Protein AF-A0A8J6NVJ7-F1 (afdb_monomer_lite)

Sequence (147 aa):
MSDTIVAFISGSIVAVLASFLAHVFSKSRNRLREFNQAAADFKSAFIPALRFLDYKYSPERPPEIGIHKTLSNAFDQHEIAVIKFRPYLNRQEFIGFDNAWDDYCGKKSGKPYFVEYAEPEGFTKKDHAQKIYLKKLNRLITFAEPK

Structure (mmCIF, N/CA/C/O backbone):
data_AF-A0A8J6NVJ7-F1
#
_entry.id   AF-A0A8J6NVJ7-F1
#
loop_
_atom_site.group_PDB
_atom_site.id
_atom_site.type_symbol
_atom_site.label_atom_id
_atom_site.label_alt_id
_atom_site.label_comp_id
_atom_site.label_asym_id
_atom_site.label_entity_id
_atom_site.label_seq_id
_atom_site.pdbx_PDB_ins_code
_atom_site.Cartn_x
_atom_site.Cartn_y
_atom_site.Cartn_z
_atom_site.occupancy
_atom_site.B_iso_or_equiv
_atom_site.auth_seq_id
_atom_site.aut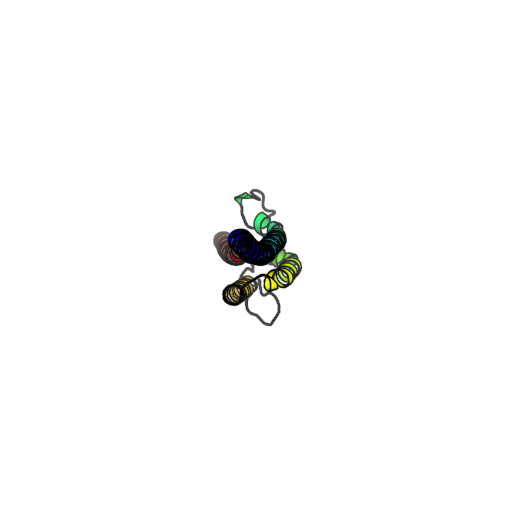h_comp_id
_atom_site.auth_asym_id
_atom_site.auth_atom_id
_atom_site.pdbx_PDB_model_num
ATOM 1 N N . MET A 1 1 ? 36.475 12.025 -52.547 1.00 61.50 1 MET A N 1
ATOM 2 C CA . MET A 1 1 ? 36.008 10.646 -52.255 1.00 61.50 1 MET A CA 1
ATOM 3 C C . MET A 1 1 ? 36.180 10.258 -50.781 1.00 61.50 1 MET A C 1
ATOM 5 O O . MET A 1 1 ? 35.452 9.385 -50.336 1.00 61.50 1 MET A O 1
ATOM 9 N N . SER A 1 2 ? 37.069 10.902 -50.011 1.00 63.06 2 SER A N 1
ATOM 10 C CA . SER A 1 2 ? 37.211 10.699 -48.556 1.00 63.06 2 SER A CA 1
ATOM 11 C C . SER A 1 2 ? 36.020 11.216 -47.738 1.00 63.06 2 SER A C 1
ATOM 13 O O . SER A 1 2 ? 35.585 10.556 -46.800 1.00 63.06 2 SER A O 1
ATOM 15 N N . ASP A 1 3 ? 35.461 12.369 -48.107 1.00 60.75 3 ASP A N 1
ATOM 16 C CA . ASP A 1 3 ? 34.549 13.115 -47.222 1.00 60.75 3 ASP A CA 1
ATOM 17 C C . ASP A 1 3 ? 33.154 12.483 -47.125 1.00 60.75 3 ASP A C 1
ATOM 19 O O . ASP A 1 3 ? 32.520 12.498 -46.071 1.00 60.75 3 ASP A O 1
ATOM 23 N N . THR A 1 4 ? 32.700 11.829 -48.196 1.00 66.50 4 THR A N 1
ATOM 24 C CA . THR A 1 4 ? 31.453 11.052 -48.214 1.00 66.50 4 THR A CA 1
ATOM 25 C C . THR A 1 4 ? 31.540 9.782 -47.368 1.00 66.50 4 THR A C 1
ATOM 27 O O . THR A 1 4 ? 30.548 9.401 -46.753 1.00 66.50 4 THR A O 1
ATOM 30 N N . ILE A 1 5 ? 32.715 9.150 -47.277 1.00 62.38 5 ILE A N 1
ATOM 31 C CA . ILE A 1 5 ? 32.928 7.953 -46.447 1.00 62.38 5 ILE A CA 1
ATOM 32 C C . ILE A 1 5 ? 32.940 8.336 -44.959 1.00 62.38 5 ILE A C 1
ATOM 34 O O . ILE A 1 5 ? 32.309 7.662 -44.146 1.00 62.38 5 ILE A O 1
ATOM 38 N N . VAL A 1 6 ? 33.573 9.460 -44.604 1.00 61.66 6 VAL A N 1
ATOM 39 C CA . VAL A 1 6 ? 33.582 9.981 -43.225 1.00 61.66 6 VAL A CA 1
ATOM 40 C C . VAL A 1 6 ? 32.175 10.393 -42.768 1.00 61.66 6 VAL A C 1
ATOM 42 O O . VAL A 1 6 ? 31.788 10.079 -41.643 1.00 61.66 6 VAL A O 1
ATOM 45 N N . ALA A 1 7 ? 31.380 11.029 -43.637 1.00 61.62 7 ALA A N 1
ATOM 46 C CA . ALA A 1 7 ? 29.990 11.395 -43.341 1.00 61.62 7 ALA A CA 1
ATOM 47 C C . ALA A 1 7 ? 29.063 10.174 -43.165 1.00 61.62 7 ALA A C 1
ATOM 49 O O . ALA A 1 7 ? 28.161 10.184 -42.327 1.00 61.62 7 ALA A O 1
ATOM 50 N N . PHE A 1 8 ? 29.293 9.096 -43.921 1.00 60.28 8 PHE A N 1
ATOM 51 C CA . PHE A 1 8 ? 28.494 7.873 -43.816 1.00 60.28 8 PHE A CA 1
ATOM 52 C C . PHE A 1 8 ? 28.804 7.091 -42.528 1.00 60.28 8 PHE A C 1
ATOM 54 O O . PHE A 1 8 ? 27.892 6.610 -41.850 1.00 60.28 8 PHE A O 1
ATOM 61 N N . ILE A 1 9 ? 30.083 7.012 -42.142 1.00 62.34 9 ILE A N 1
ATOM 62 C CA . ILE A 1 9 ? 30.519 6.362 -40.895 1.00 62.34 9 ILE A CA 1
ATOM 63 C C . ILE A 1 9 ? 30.031 7.156 -39.674 1.00 62.34 9 ILE A C 1
ATOM 65 O O . ILE A 1 9 ? 29.515 6.561 -38.725 1.00 62.34 9 ILE A O 1
ATOM 69 N N . SER A 1 10 ? 30.112 8.491 -39.705 1.00 62.94 10 SER A N 1
ATOM 70 C CA . SER A 1 10 ? 29.627 9.333 -38.604 1.00 62.94 10 SER A CA 1
ATOM 71 C C . SER A 1 10 ? 28.102 9.279 -38.450 1.00 62.94 10 SER A C 1
ATOM 73 O O . SER A 1 10 ? 27.612 9.130 -37.330 1.00 62.94 10 SER A O 1
ATOM 75 N N . GLY A 1 11 ? 27.342 9.282 -39.551 1.00 62.88 11 GLY A N 1
ATOM 76 C CA . GLY A 1 11 ? 25.882 9.131 -39.520 1.00 62.88 11 GLY A CA 1
ATOM 77 C C . GLY A 1 11 ? 25.417 7.776 -38.973 1.00 62.88 11 GLY A C 1
ATOM 78 O O . GLY A 1 11 ? 24.469 7.711 -38.188 1.00 62.88 11 GLY A O 1
ATOM 79 N N . SER A 1 12 ? 26.124 6.697 -39.320 1.00 69.62 12 SER A N 1
ATOM 80 C CA . SER A 1 12 ? 25.800 5.335 -38.872 1.00 69.62 12 SER A CA 1
ATOM 81 C C . SER A 1 12 ? 25.977 5.164 -37.359 1.00 69.62 12 SER A C 1
ATOM 83 O O . SER A 1 12 ? 25.124 4.579 -36.691 1.00 69.62 12 SER A O 1
ATOM 85 N N . ILE A 1 13 ? 27.053 5.721 -36.794 1.00 70.38 13 ILE A N 1
ATOM 86 C CA . ILE A 1 13 ? 27.335 5.653 -35.352 1.00 70.38 13 ILE A CA 1
ATOM 87 C C . ILE A 1 13 ? 26.292 6.449 -34.555 1.00 70.38 13 ILE A C 1
ATOM 89 O O . ILE A 1 13 ? 25.785 5.964 -33.541 1.00 70.38 13 ILE A O 1
ATOM 93 N N . VAL A 1 14 ? 25.915 7.641 -35.031 1.00 74.94 14 VAL A N 1
ATOM 94 C CA . VAL A 1 14 ? 24.893 8.476 -34.379 1.00 74.94 14 VAL A CA 1
ATOM 95 C C . VAL A 1 14 ? 23.525 7.788 -34.381 1.00 74.94 14 VAL A C 1
ATOM 97 O O . VAL A 1 14 ? 22.848 7.785 -33.353 1.00 74.94 14 VAL A O 1
ATOM 100 N N . ALA A 1 15 ? 23.132 7.150 -35.487 1.00 72.62 15 ALA A N 1
ATOM 101 C CA . ALA A 1 15 ? 21.859 6.434 -35.577 1.00 72.62 15 ALA A CA 1
ATOM 102 C C . ALA A 1 15 ? 21.784 5.237 -34.610 1.00 72.62 15 ALA A C 1
ATOM 104 O O . ALA A 1 15 ? 20.768 5.046 -33.939 1.00 72.62 15 ALA A O 1
ATOM 105 N N . VAL A 1 16 ? 22.869 4.462 -34.480 1.00 75.38 16 VAL A N 1
ATOM 106 C CA . VAL A 1 16 ? 22.938 3.326 -33.544 1.00 75.38 16 VAL A CA 1
ATOM 107 C C . VAL A 1 16 ? 22.856 3.802 -32.092 1.00 75.38 16 VAL A C 1
ATOM 109 O O . VAL A 1 16 ? 22.086 3.243 -31.308 1.00 75.38 16 VAL A O 1
ATOM 112 N N . LEU A 1 17 ? 23.583 4.866 -31.736 1.00 74.25 17 LEU A N 1
ATOM 113 C CA . LEU A 1 17 ? 23.529 5.451 -30.393 1.00 74.25 17 LEU A CA 1
ATOM 114 C C . LEU A 1 17 ? 22.139 6.009 -30.068 1.00 74.25 17 LEU A C 1
ATOM 116 O O . LEU A 1 17 ? 21.607 5.740 -28.991 1.00 74.25 17 LEU A O 1
ATOM 120 N N . ALA A 1 18 ? 21.517 6.729 -31.004 1.00 74.44 18 ALA A N 1
ATOM 121 C CA . ALA A 1 18 ? 20.165 7.252 -30.836 1.00 74.44 18 ALA A CA 1
ATOM 122 C C . ALA A 1 18 ? 19.133 6.125 -30.664 1.00 74.44 18 ALA A C 1
ATOM 124 O O . ALA A 1 18 ? 18.284 6.204 -29.778 1.00 74.44 18 ALA A O 1
ATOM 125 N N . SER A 1 19 ? 19.236 5.048 -31.451 1.00 77.12 19 SER A N 1
ATOM 126 C CA . SER A 1 19 ? 18.354 3.880 -31.339 1.00 77.12 19 SER A CA 1
ATOM 127 C C . SER A 1 19 ? 18.536 3.143 -30.010 1.00 77.12 19 SER A C 1
ATOM 129 O O . SER A 1 19 ? 17.554 2.735 -29.387 1.00 77.12 19 SER A O 1
ATOM 131 N N . PHE A 1 20 ? 19.779 2.989 -29.543 1.00 77.75 20 PHE A N 1
ATOM 132 C CA . PHE A 1 20 ? 20.070 2.376 -28.248 1.00 77.75 20 PHE A CA 1
ATOM 133 C C . PHE A 1 20 ? 19.499 3.208 -27.094 1.00 77.75 20 PHE A C 1
ATOM 135 O O . PHE A 1 20 ? 18.792 2.677 -26.237 1.00 77.75 20 PHE A O 1
ATOM 142 N N . LEU A 1 21 ? 19.729 4.525 -27.107 1.00 76.50 21 LEU A N 1
ATOM 143 C CA . LEU A 1 21 ? 19.160 5.443 -26.122 1.00 76.50 21 LEU A CA 1
ATOM 144 C C . LEU A 1 21 ? 17.630 5.402 -26.151 1.00 76.50 21 LEU A C 1
ATOM 146 O O . LEU A 1 21 ? 17.011 5.238 -25.103 1.00 76.50 21 LEU A O 1
ATOM 150 N N . ALA A 1 22 ? 17.009 5.473 -27.331 1.00 72.50 22 ALA A N 1
ATOM 151 C CA . ALA A 1 22 ? 15.558 5.382 -27.478 1.00 72.50 22 ALA A CA 1
ATOM 152 C C . ALA A 1 22 ? 15.000 4.070 -26.903 1.00 72.50 22 ALA A C 1
ATOM 154 O O . ALA A 1 22 ? 13.967 4.083 -26.233 1.00 72.50 22 ALA A O 1
ATOM 155 N N . HIS A 1 23 ? 15.700 2.950 -27.096 1.00 74.44 23 HIS A N 1
ATOM 156 C CA . HIS A 1 23 ? 15.317 1.662 -26.523 1.00 74.44 23 HIS A CA 1
ATOM 157 C C . HIS A 1 23 ? 15.396 1.662 -24.986 1.00 74.44 23 HIS A C 1
ATOM 159 O O . HIS A 1 23 ? 14.441 1.260 -24.315 1.00 74.44 23 HIS A O 1
ATOM 165 N N . VAL A 1 24 ? 16.492 2.176 -24.417 1.00 76.38 24 VAL A N 1
ATOM 166 C CA . VAL A 1 24 ? 16.669 2.305 -22.959 1.00 76.38 24 VAL A CA 1
ATOM 167 C C . VAL A 1 24 ? 15.607 3.229 -22.355 1.00 76.38 24 VAL A C 1
ATOM 169 O O . VAL A 1 24 ? 14.961 2.871 -21.365 1.00 76.38 24 VAL A O 1
ATOM 172 N N . PHE A 1 25 ? 15.362 4.387 -22.973 1.00 74.38 25 PHE A N 1
ATOM 173 C CA . PHE A 1 25 ? 14.334 5.329 -22.537 1.00 74.38 25 PHE A CA 1
ATOM 174 C C . PHE A 1 25 ? 12.925 4.742 -22.660 1.00 74.38 25 PHE A C 1
ATOM 176 O O . PHE A 1 25 ? 12.120 4.920 -21.749 1.00 74.38 25 PHE A O 1
ATOM 183 N N . SER A 1 26 ? 12.623 3.998 -23.727 1.00 73.44 26 SER A N 1
ATOM 184 C CA . SER A 1 26 ? 11.325 3.333 -23.908 1.00 73.44 26 SER A CA 1
ATOM 185 C C . SER A 1 26 ? 11.051 2.316 -22.796 1.00 73.44 26 SER A C 1
ATOM 187 O O . SER A 1 26 ? 10.005 2.369 -22.144 1.00 73.44 26 SER A O 1
ATOM 189 N N . LYS 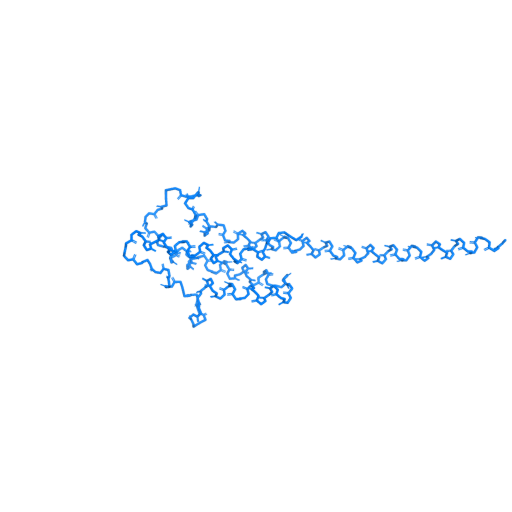A 1 27 ? 12.032 1.458 -22.480 1.00 78.81 27 LYS A N 1
ATOM 190 C CA . LYS A 1 27 ? 11.924 0.490 -21.377 1.00 78.81 27 LYS A CA 1
ATOM 191 C C . LYS A 1 27 ? 11.727 1.181 -20.023 1.00 78.81 27 LYS A C 1
ATOM 193 O O . LYS A 1 27 ? 10.917 0.730 -19.216 1.00 78.81 27 LYS A O 1
ATOM 198 N N . SER A 1 28 ? 12.433 2.289 -19.791 1.00 81.00 28 SER A N 1
ATOM 199 C CA . SER A 1 28 ? 12.294 3.090 -18.569 1.00 81.00 28 SER A CA 1
ATOM 200 C C . SER A 1 28 ? 10.897 3.711 -18.439 1.00 81.00 28 SER A C 1
ATOM 202 O O . SER A 1 28 ? 10.255 3.579 -17.397 1.00 81.00 28 SER A O 1
ATOM 204 N N . ARG A 1 29 ? 10.372 4.312 -19.517 1.00 84.38 29 ARG A N 1
ATOM 205 C CA . ARG A 1 29 ? 9.026 4.912 -19.537 1.00 84.38 29 ARG A CA 1
ATOM 206 C C . ARG A 1 29 ? 7.928 3.875 -19.313 1.00 84.38 29 ARG A C 1
ATOM 208 O O . ARG A 1 29 ? 6.999 4.147 -18.557 1.00 84.38 29 ARG A O 1
ATOM 215 N N . ASN A 1 30 ? 8.049 2.693 -19.919 1.00 89.94 30 ASN A N 1
ATOM 216 C CA . ASN A 1 30 ? 7.095 1.603 -19.704 1.00 89.94 30 ASN A CA 1
ATOM 217 C C . ASN A 1 30 ? 7.094 1.152 -18.243 1.00 89.94 30 ASN A C 1
ATOM 219 O O . ASN A 1 30 ? 6.032 1.092 -17.633 1.00 89.94 30 ASN A O 1
ATOM 223 N N . ARG A 1 31 ? 8.275 0.962 -17.644 1.00 89.94 31 ARG A N 1
ATOM 224 C CA . ARG A 1 31 ? 8.390 0.598 -16.228 1.00 89.94 31 ARG A CA 1
ATOM 225 C C . ARG A 1 31 ? 7.795 1.660 -15.300 1.00 89.94 31 ARG A C 1
ATOM 227 O O . ARG A 1 31 ? 7.126 1.311 -14.334 1.00 89.94 31 ARG A O 1
ATOM 234 N N . LEU A 1 32 ? 8.015 2.946 -15.588 1.00 92.06 32 LEU A N 1
ATOM 235 C CA . LEU A 1 32 ? 7.423 4.041 -14.814 1.00 92.06 32 LEU A CA 1
ATOM 236 C C . LEU A 1 32 ? 5.893 4.047 -14.925 1.00 92.06 32 LEU A C 1
ATOM 238 O O . LEU A 1 32 ? 5.198 4.218 -13.927 1.00 92.06 32 LEU A O 1
ATOM 242 N N . ARG A 1 33 ? 5.358 3.826 -16.130 1.00 93.56 33 ARG A N 1
ATOM 243 C CA . ARG A 1 33 ? 3.912 3.726 -16.355 1.00 93.56 33 ARG A CA 1
ATOM 244 C C 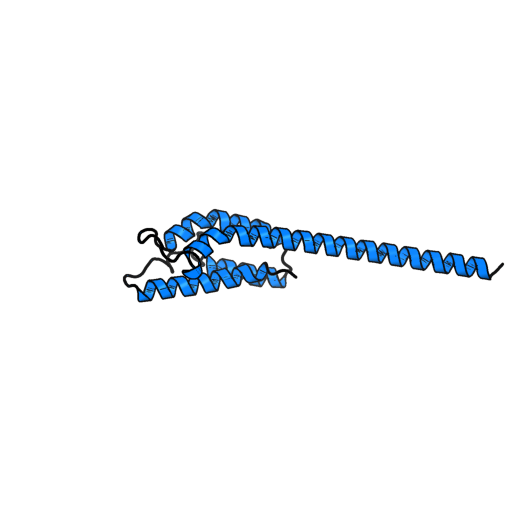. ARG A 1 33 ? 3.307 2.538 -15.608 1.00 93.56 33 ARG A C 1
ATOM 246 O O . ARG A 1 33 ? 2.276 2.704 -14.966 1.00 93.56 33 ARG A O 1
ATOM 253 N N . GLU A 1 34 ? 3.943 1.373 -15.676 1.00 94.19 34 GLU A N 1
ATOM 254 C CA . GLU A 1 34 ? 3.516 0.170 -14.955 1.00 94.19 34 GLU A CA 1
ATOM 255 C C . GLU A 1 34 ? 3.548 0.380 -13.437 1.00 94.19 34 GLU A C 1
ATOM 257 O O . GLU A 1 34 ? 2.578 0.054 -12.760 1.00 94.19 34 GLU A O 1
ATOM 262 N N . PHE A 1 35 ? 4.612 1.002 -12.913 1.00 95.75 35 PHE A N 1
ATOM 263 C CA . PHE A 1 35 ? 4.696 1.377 -11.502 1.00 95.75 35 PHE A CA 1
ATOM 264 C C . PHE A 1 35 ? 3.556 2.322 -11.107 1.00 95.75 35 PHE A C 1
ATOM 266 O O . PHE A 1 35 ? 2.860 2.057 -10.134 1.00 95.75 35 PHE A O 1
ATOM 273 N N . ASN A 1 36 ? 3.329 3.398 -11.867 1.00 96.25 36 ASN A N 1
ATOM 274 C CA . ASN A 1 36 ? 2.286 4.380 -11.562 1.00 96.25 36 ASN A CA 1
ATOM 275 C C . ASN A 1 36 ? 0.879 3.768 -11.619 1.00 96.25 36 ASN A C 1
ATOM 277 O O . ASN A 1 36 ? 0.033 4.112 -10.794 1.00 96.25 36 ASN A O 1
ATOM 281 N N . GLN A 1 37 ? 0.637 2.844 -12.554 1.00 96.25 37 GLN A N 1
ATOM 282 C CA . GLN A 1 37 ? -0.615 2.092 -12.623 1.00 96.25 37 GLN A CA 1
ATOM 283 C C . GLN A 1 37 ? -0.786 1.203 -11.387 1.00 96.25 37 GLN A C 1
ATOM 285 O O . GLN A 1 37 ? -1.790 1.317 -10.687 1.00 96.25 37 GLN A O 1
ATOM 290 N N . ALA A 1 38 ? 0.220 0.386 -11.063 1.00 96.00 38 ALA A N 1
ATOM 291 C CA . ALA A 1 38 ? 0.188 -0.476 -9.887 1.00 96.00 38 ALA A CA 1
ATOM 292 C C . ALA A 1 38 ? 0.049 0.331 -8.584 1.00 96.00 38 ALA A C 1
ATOM 294 O O . ALA A 1 38 ? -0.660 -0.083 -7.674 1.00 96.00 38 ALA A O 1
ATOM 295 N N . ALA A 1 39 ? 0.672 1.509 -8.509 1.00 97.25 39 ALA A N 1
ATOM 296 C CA . ALA A 1 39 ? 0.557 2.443 -7.396 1.00 97.25 39 ALA A CA 1
ATOM 297 C C . ALA A 1 39 ? -0.861 3.026 -7.269 1.00 97.25 39 ALA A C 1
ATOM 299 O O . ALA A 1 39 ? -1.371 3.176 -6.158 1.00 97.25 39 ALA A O 1
ATOM 300 N N . ALA A 1 40 ? -1.514 3.364 -8.383 1.00 96.94 40 ALA A N 1
ATOM 301 C CA . ALA A 1 40 ? -2.901 3.822 -8.383 1.00 96.94 40 ALA A CA 1
ATOM 302 C C . ALA A 1 40 ? -3.853 2.712 -7.915 1.00 96.94 40 ALA A C 1
ATOM 304 O O . ALA A 1 40 ? -4.657 2.945 -7.010 1.00 96.94 40 ALA A O 1
ATOM 305 N N . ASP A 1 41 ? -3.698 1.503 -8.459 1.00 96.81 41 ASP A N 1
ATOM 306 C CA . ASP A 1 41 ? -4.495 0.333 -8.086 1.00 96.81 41 ASP A CA 1
ATOM 307 C C . ASP A 1 41 ? -4.291 -0.015 -6.606 1.00 96.81 41 ASP A C 1
ATOM 309 O O . ASP A 1 41 ? -5.262 -0.209 -5.871 1.00 96.81 41 ASP A O 1
ATOM 313 N N . PHE A 1 42 ? -3.040 0.017 -6.138 1.00 97.50 42 PHE A N 1
ATOM 314 C CA . PHE A 1 42 ? -2.686 -0.161 -4.735 1.00 97.50 42 PHE A CA 1
ATOM 315 C C . PHE A 1 42 ? -3.410 0.841 -3.835 1.00 97.50 42 PHE A C 1
ATOM 317 O O . PHE A 1 42 ? -4.136 0.438 -2.932 1.00 97.50 42 PHE A O 1
ATOM 324 N N . LYS A 1 43 ? -3.284 2.145 -4.108 1.00 96.62 43 LYS A N 1
ATOM 325 C CA . LYS A 1 43 ? -3.946 3.198 -3.319 1.00 96.62 43 LYS A CA 1
ATOM 326 C C . LYS A 1 43 ? -5.463 3.055 -3.325 1.00 96.62 43 LYS A C 1
ATOM 328 O O . LYS A 1 43 ? -6.094 3.271 -2.291 1.00 96.62 43 LYS A O 1
ATOM 333 N N . SER A 1 44 ? -6.042 2.668 -4.462 1.00 96.06 44 SER A N 1
ATOM 334 C CA . SER A 1 44 ? -7.490 2.508 -4.603 1.00 96.06 44 SER A CA 1
ATOM 335 C C . SER A 1 44 ? -8.069 1.468 -3.640 1.00 96.06 44 SER A C 1
ATOM 337 O O . SER A 1 44 ? -9.159 1.673 -3.105 1.00 96.06 44 SER A O 1
ATOM 339 N N . ALA A 1 45 ? -7.306 0.411 -3.336 1.00 96.38 45 ALA A N 1
ATOM 340 C CA . ALA A 1 45 ? -7.712 -0.638 -2.408 1.00 96.38 45 ALA A CA 1
ATOM 341 C C . ALA A 1 45 ? -7.924 -0.125 -0.975 1.00 96.38 45 ALA A C 1
ATOM 343 O O . ALA A 1 45 ? -8.758 -0.667 -0.257 1.00 96.38 45 ALA A O 1
ATOM 344 N N . PHE A 1 46 ? -7.228 0.945 -0.577 1.00 94.06 46 PHE A N 1
ATOM 345 C CA . PHE A 1 46 ? -7.313 1.525 0.767 1.00 94.06 46 PHE A CA 1
ATOM 346 C C . PHE A 1 46 ? -8.292 2.701 0.873 1.00 94.06 46 PHE A C 1
ATOM 348 O O . PHE A 1 46 ? -8.543 3.183 1.980 1.00 94.06 46 PHE A O 1
ATOM 355 N N . ILE A 1 47 ? -8.878 3.171 -0.237 1.00 92.69 47 ILE A N 1
ATOM 356 C CA . ILE A 1 47 ? -9.836 4.291 -0.231 1.00 92.69 47 ILE A CA 1
ATOM 357 C C . ILE A 1 47 ? -11.026 4.035 0.708 1.00 92.69 47 ILE A C 1
ATOM 359 O O . ILE A 1 47 ? -11.360 4.947 1.467 1.00 92.69 47 ILE A O 1
ATOM 363 N N . PRO A 1 48 ? -11.664 2.845 0.730 1.00 90.12 48 PRO A N 1
ATOM 364 C CA . PRO A 1 48 ? -12.772 2.590 1.650 1.00 90.12 48 PRO A CA 1
ATOM 365 C C . PRO A 1 48 ? -12.359 2.733 3.118 1.00 90.12 48 PRO A C 1
ATOM 367 O O . PRO A 1 48 ? -13.060 3.381 3.896 1.00 90.12 48 PRO A O 1
ATOM 370 N N . ALA A 1 49 ? -11.189 2.198 3.482 1.00 89.06 49 ALA A N 1
ATOM 371 C CA . ALA A 1 49 ? -10.649 2.315 4.831 1.00 89.06 49 ALA A CA 1
ATOM 372 C C . ALA A 1 49 ? -10.313 3.775 5.173 1.00 89.06 49 ALA A C 1
ATOM 374 O O . ALA A 1 49 ? -10.711 4.254 6.230 1.00 89.06 49 ALA A O 1
ATOM 375 N N . LEU A 1 50 ? -9.656 4.517 4.273 1.00 89.75 50 LEU A N 1
ATOM 376 C CA . LEU A 1 50 ? -9.364 5.945 4.458 1.00 89.75 50 LEU A CA 1
ATOM 377 C C . LEU A 1 50 ? -10.630 6.778 4.632 1.00 89.75 50 LEU A C 1
ATOM 379 O O . LEU A 1 50 ? -10.706 7.588 5.549 1.00 89.75 50 LEU A O 1
ATOM 383 N N . ARG A 1 51 ? -11.636 6.565 3.779 1.00 87.62 51 ARG A N 1
ATOM 384 C CA . ARG A 1 51 ? -12.919 7.267 3.864 1.00 87.62 51 ARG A CA 1
ATOM 385 C C . ARG A 1 51 ? -13.616 6.976 5.185 1.00 87.62 51 ARG A C 1
ATOM 387 O O . ARG A 1 51 ? -14.183 7.884 5.784 1.00 87.62 51 ARG A O 1
ATOM 394 N N . PHE A 1 52 ? -13.562 5.725 5.637 1.00 85.06 52 PHE A N 1
ATOM 395 C CA . PHE A 1 52 ? -14.084 5.363 6.942 1.00 85.06 52 PHE A CA 1
ATOM 396 C C . PHE A 1 52 ? -13.302 6.069 8.050 1.00 85.06 52 PHE A C 1
ATOM 398 O O . PHE A 1 52 ? -13.916 6.591 8.968 1.00 85.06 52 PHE A O 1
ATOM 405 N N . LEU A 1 53 ? -11.972 6.135 7.965 1.00 81.69 53 LEU A N 1
ATOM 406 C CA . LEU A 1 53 ? -11.088 6.550 9.056 1.00 81.69 53 LEU A CA 1
ATOM 407 C C . LEU A 1 53 ? -10.746 8.026 9.130 1.00 81.69 53 LEU A C 1
ATOM 409 O O . LEU A 1 53 ? -10.315 8.464 10.187 1.00 81.69 53 LEU A O 1
ATOM 413 N N . ASP A 1 54 ? -10.923 8.806 8.083 1.00 81.44 54 ASP A N 1
ATOM 414 C CA . ASP A 1 54 ? -10.670 10.239 8.123 1.00 81.44 54 ASP A CA 1
ATOM 415 C C . ASP A 1 54 ? -12.006 10.985 8.220 1.00 81.44 54 ASP A C 1
ATOM 417 O O . ASP A 1 54 ? -12.847 10.927 7.321 1.00 81.44 54 ASP A O 1
ATOM 421 N N . TYR A 1 55 ? -12.201 11.684 9.343 1.00 72.12 55 TYR A N 1
ATOM 422 C CA . TYR A 1 55 ? -13.409 12.469 9.618 1.00 72.12 55 TYR A CA 1
ATOM 423 C C . TYR A 1 55 ? -13.679 13.519 8.538 1.00 72.12 55 TYR A C 1
ATOM 425 O O . TYR A 1 55 ? -14.832 13.885 8.327 1.00 72.12 55 TYR A O 1
ATOM 433 N N . LYS A 1 56 ? -12.644 13.953 7.806 1.00 76.62 56 LYS A N 1
ATOM 434 C CA . LYS A 1 56 ? -12.794 14.856 6.664 1.00 76.62 56 LYS A CA 1
ATOM 435 C C . LYS A 1 56 ? -13.715 14.288 5.580 1.00 76.62 56 LYS A C 1
ATOM 437 O O . LYS A 1 56 ? -14.406 15.056 4.919 1.00 76.62 56 LYS A O 1
ATOM 442 N N . TYR A 1 57 ? -13.726 12.968 5.387 1.00 74.69 57 TYR A N 1
ATOM 443 C CA . TYR A 1 57 ? -14.502 12.310 4.329 1.00 74.69 57 TYR A CA 1
ATOM 444 C C . TYR A 1 57 ? -15.791 11.644 4.828 1.00 74.69 57 TYR A C 1
ATOM 446 O O . TYR A 1 57 ? -16.591 11.186 4.010 1.00 74.69 57 TYR A O 1
ATOM 454 N N . SER A 1 58 ? -15.998 11.570 6.146 1.00 69.06 58 SER A N 1
ATOM 455 C CA . SER A 1 58 ? -17.186 10.960 6.749 1.00 69.06 58 SER A CA 1
ATOM 456 C C . SER A 1 58 ? -17.535 11.631 8.087 1.00 69.06 58 SER A C 1
ATOM 458 O O . SER A 1 58 ? -17.262 11.055 9.144 1.00 69.06 58 SER A O 1
ATOM 460 N N . PRO A 1 59 ? -18.143 12.832 8.065 1.00 68.06 59 PRO A N 1
ATOM 461 C CA . PRO A 1 59 ? -18.542 13.545 9.282 1.00 68.06 59 PRO A CA 1
ATOM 462 C C . PRO A 1 59 ? -19.630 12.804 10.081 1.00 68.06 59 PRO A C 1
ATOM 464 O O . PRO A 1 59 ? -19.665 12.900 11.302 1.00 68.06 59 PRO A O 1
ATOM 467 N N . GLU A 1 60 ? -20.464 12.002 9.413 1.00 66.25 60 GLU A N 1
ATOM 468 C CA . GLU A 1 60 ? -21.560 11.223 10.010 1.00 66.25 60 GLU A CA 1
ATOM 469 C C . GLU A 1 60 ? -21.188 9.739 10.120 1.00 66.25 60 GLU A C 1
ATOM 471 O O . GLU A 1 60 ? -21.843 8.859 9.561 1.00 66.25 60 GLU A O 1
ATOM 476 N N . ARG A 1 61 ? -20.058 9.437 10.769 1.00 63.94 61 ARG A N 1
ATOM 477 C CA . ARG A 1 61 ? -19.591 8.050 10.878 1.00 63.94 61 ARG A CA 1
ATOM 478 C C . ARG A 1 61 ? -20.647 7.208 11.627 1.00 63.94 61 ARG A C 1
ATOM 480 O O . ARG A 1 61 ? -21.005 7.578 12.748 1.00 63.94 61 ARG A O 1
ATOM 487 N N . PRO A 1 62 ? -21.134 6.087 11.055 1.00 61.38 62 PRO A N 1
ATOM 488 C CA . PRO A 1 62 ? -22.117 5.258 11.732 1.00 61.38 62 PRO A CA 1
ATOM 489 C C . PRO A 1 62 ? -21.543 4.771 13.071 1.00 61.38 62 PRO A C 1
ATOM 491 O O . PRO A 1 62 ? -20.424 4.249 13.089 1.00 61.38 62 PRO A O 1
ATOM 494 N N . PRO A 1 63 ? -22.278 4.926 14.183 1.00 58.41 63 PRO A N 1
ATOM 495 C CA . PRO A 1 63 ? -21.757 4.682 15.527 1.00 58.41 63 PRO A CA 1
ATOM 496 C C . PRO A 1 63 ? -21.450 3.205 15.834 1.00 58.41 63 PRO A C 1
ATOM 498 O O . PRO A 1 63 ? -20.826 2.921 16.853 1.00 58.41 63 PRO A O 1
ATOM 501 N N . GLU A 1 64 ? -21.860 2.263 14.977 1.00 60.78 64 GLU A N 1
ATOM 502 C CA . GLU A 1 64 ? -21.920 0.838 15.336 1.00 60.78 64 GLU A CA 1
ATOM 503 C C . GLU A 1 64 ? -20.802 -0.049 14.773 1.00 60.78 64 GLU A C 1
ATOM 505 O O . GLU A 1 64 ? -20.547 -1.125 15.317 1.00 60.78 64 GLU A O 1
ATOM 510 N N . ILE A 1 65 ? -20.110 0.349 13.701 1.00 69.56 65 ILE A N 1
ATOM 511 C CA . ILE A 1 65 ? -19.046 -0.491 13.127 1.00 69.56 65 ILE A CA 1
ATOM 512 C C . ILE A 1 65 ? -17.708 -0.022 13.684 1.00 69.56 65 ILE A C 1
ATOM 514 O O . ILE A 1 65 ? -17.166 0.983 13.241 1.00 69.56 65 ILE A O 1
ATOM 518 N N . GLY A 1 66 ? -17.165 -0.748 14.662 1.00 77.50 66 GLY A N 1
ATOM 519 C CA . GLY A 1 66 ? -15.864 -0.407 15.235 1.00 77.50 66 GLY A CA 1
ATOM 520 C C . GLY A 1 66 ? -14.721 -0.506 14.220 1.00 77.50 66 GLY A C 1
ATOM 521 O O . GLY A 1 66 ? -14.758 -1.345 13.313 1.00 77.50 66 GLY A O 1
ATOM 522 N N . ILE A 1 67 ? -13.677 0.315 14.400 1.00 79.62 67 ILE A N 1
ATOM 523 C CA . ILE A 1 67 ? -12.510 0.403 13.495 1.00 79.62 67 ILE A CA 1
ATOM 524 C C . ILE A 1 67 ? -11.959 -0.985 13.153 1.00 79.62 67 ILE A C 1
ATOM 526 O O . ILE A 1 67 ? -11.855 -1.335 11.982 1.00 79.62 67 ILE A O 1
ATOM 530 N N . HIS A 1 68 ? -11.706 -1.815 14.166 1.00 81.25 68 HIS A N 1
ATOM 531 C CA . HIS A 1 68 ? -11.244 -3.195 14.005 1.00 81.25 68 HIS A CA 1
ATOM 532 C C . HIS A 1 68 ? -12.058 -4.007 12.976 1.00 81.25 68 HIS A C 1
ATOM 534 O O . HIS A 1 68 ? -11.478 -4.734 12.166 1.00 81.25 68 HIS A O 1
ATOM 540 N N . LYS A 1 69 ? -13.394 -3.893 12.986 1.00 82.31 69 LYS A N 1
ATOM 541 C CA . LYS A 1 69 ? -14.272 -4.675 12.104 1.00 82.31 69 LYS A CA 1
ATOM 542 C C . LYS A 1 69 ? -14.165 -4.190 10.662 1.00 82.31 69 LYS A C 1
ATOM 544 O O . LYS A 1 69 ? -14.044 -5.011 9.759 1.00 82.31 69 LYS A O 1
ATOM 549 N N . THR A 1 70 ? -14.140 -2.874 10.453 1.00 83.94 70 THR A N 1
ATOM 550 C CA . THR A 1 70 ? -13.928 -2.293 9.120 1.00 83.94 70 THR A CA 1
ATOM 551 C C . THR A 1 70 ? -12.601 -2.755 8.522 1.00 83.94 70 THR A C 1
ATOM 553 O O . THR A 1 70 ? -12.549 -3.145 7.359 1.00 83.94 70 THR A O 1
ATOM 556 N N . LEU A 1 71 ? -11.539 -2.763 9.326 1.00 84.12 71 LEU A N 1
ATOM 557 C CA . LEU A 1 71 ? -10.207 -3.177 8.885 1.00 84.12 71 LEU A CA 1
ATOM 558 C C . LEU A 1 71 ? -10.118 -4.662 8.575 1.00 84.12 71 LEU A C 1
ATOM 560 O O . LEU A 1 71 ? -9.543 -5.038 7.559 1.00 84.12 71 LEU A O 1
ATOM 564 N N . SER A 1 72 ? -10.729 -5.486 9.423 1.00 85.88 72 SER A N 1
ATOM 565 C CA . SER A 1 72 ? -10.790 -6.931 9.212 1.00 85.88 72 SER A CA 1
ATOM 566 C C . SER A 1 72 ? -11.533 -7.263 7.918 1.00 85.88 72 SER A C 1
ATOM 568 O O . SER A 1 72 ? -11.062 -8.084 7.142 1.00 85.88 72 SER A O 1
ATOM 570 N N . ASN A 1 73 ? -12.639 -6.568 7.635 1.00 88.00 73 ASN A N 1
ATOM 571 C CA . ASN A 1 73 ? -13.406 -6.763 6.403 1.00 88.00 73 ASN A CA 1
ATOM 572 C C . ASN A 1 73 ? -12.650 -6.314 5.142 1.00 88.00 73 ASN A C 1
ATOM 574 O O . ASN A 1 73 ? -12.878 -6.862 4.069 1.00 88.00 73 ASN A O 1
ATOM 578 N N . ALA A 1 74 ? -11.782 -5.305 5.252 1.00 90.44 74 ALA A N 1
ATOM 579 C CA . ALA A 1 74 ? -10.994 -4.793 4.130 1.00 90.44 74 ALA A CA 1
ATOM 580 C C . ALA A 1 74 ? -9.655 -5.530 3.940 1.00 90.44 74 ALA A C 1
ATOM 582 O O . ALA A 1 74 ? -8.946 -5.275 2.966 1.00 90.44 74 ALA A O 1
ATOM 583 N N . PHE A 1 75 ? -9.284 -6.418 4.868 1.00 90.06 75 PHE A N 1
ATOM 584 C CA . PHE A 1 75 ? -7.948 -7.002 4.921 1.00 90.06 75 PHE A CA 1
ATOM 585 C C . PHE A 1 75 ? -7.570 -7.758 3.650 1.00 90.06 75 PHE A C 1
ATOM 587 O O . PHE A 1 75 ? -6.530 -7.457 3.072 1.00 90.06 75 PHE A O 1
ATOM 594 N N . ASP A 1 76 ? -8.424 -8.670 3.185 1.00 90.94 76 ASP A N 1
ATOM 595 C CA . ASP A 1 76 ? -8.141 -9.494 2.005 1.00 90.94 76 ASP A CA 1
ATOM 596 C C . ASP A 1 76 ? -7.879 -8.621 0.768 1.00 90.94 76 ASP A C 1
ATOM 598 O O . ASP A 1 76 ? -6.965 -8.870 -0.018 1.00 90.94 76 ASP A O 1
ATOM 602 N N . GLN A 1 77 ? -8.640 -7.532 0.619 1.00 94.44 77 GLN A N 1
ATOM 603 C CA . GLN A 1 77 ? -8.448 -6.579 -0.471 1.00 94.44 77 GLN A CA 1
ATOM 604 C C . GLN A 1 77 ? -7.098 -5.855 -0.359 1.00 94.44 77 GLN A C 1
ATOM 606 O O . GLN A 1 77 ? -6.401 -5.690 -1.364 1.00 94.44 77 GLN A O 1
ATOM 611 N N . HIS A 1 78 ? -6.718 -5.433 0.849 1.00 94.25 78 HIS A N 1
ATOM 612 C CA . HIS A 1 78 ? -5.424 -4.804 1.098 1.00 94.25 78 HIS A CA 1
ATOM 613 C C . HIS A 1 78 ? -4.260 -5.773 0.852 1.00 94.25 78 HIS A C 1
ATOM 615 O O . HIS A 1 78 ? -3.282 -5.398 0.210 1.00 94.25 78 HIS A O 1
ATOM 621 N N . GLU A 1 79 ? -4.371 -7.023 1.304 1.00 93.50 79 GLU A N 1
ATOM 622 C CA . GLU A 1 79 ? -3.347 -8.052 1.113 1.00 93.50 79 GLU A CA 1
ATOM 623 C C . GLU A 1 79 ? -3.134 -8.359 -0.375 1.00 93.50 79 GLU A C 1
ATOM 625 O O . GLU A 1 79 ? -2.001 -8.358 -0.861 1.00 93.50 79 GLU A O 1
ATOM 630 N N . ILE A 1 80 ? -4.218 -8.522 -1.141 1.00 95.06 80 ILE A N 1
ATOM 631 C CA . ILE A 1 80 ? -4.141 -8.698 -2.597 1.00 95.06 80 ILE A CA 1
ATOM 632 C C . ILE A 1 80 ? -3.432 -7.505 -3.252 1.00 95.06 80 ILE A C 1
ATOM 634 O O . ILE A 1 80 ? -2.603 -7.693 -4.149 1.00 95.06 80 ILE A O 1
ATOM 638 N N . ALA A 1 81 ? -3.736 -6.279 -2.821 1.00 97.06 81 ALA A N 1
ATOM 639 C CA . ALA A 1 81 ? -3.097 -5.077 -3.348 1.00 97.06 81 ALA A CA 1
ATOM 640 C C . ALA A 1 81 ? -1.589 -5.051 -3.042 1.00 97.06 81 ALA A C 1
ATOM 642 O O . ALA A 1 81 ? -0.790 -4.756 -3.931 1.00 97.06 81 ALA A O 1
ATOM 643 N N . VAL A 1 82 ? -1.192 -5.426 -1.823 1.00 95.75 82 VAL A N 1
ATOM 644 C CA . VAL A 1 82 ? 0.212 -5.567 -1.403 1.00 95.75 82 VAL A CA 1
ATOM 645 C C . VAL A 1 82 ? 0.941 -6.585 -2.273 1.00 95.75 82 VAL A C 1
ATOM 647 O O . VAL A 1 82 ? 1.987 -6.259 -2.834 1.00 95.75 82 VAL A O 1
ATOM 650 N N . ILE A 1 83 ? 0.377 -7.783 -2.456 1.00 95.00 83 ILE A N 1
ATOM 651 C CA . ILE A 1 83 ? 0.968 -8.847 -3.283 1.00 95.00 83 ILE A CA 1
ATOM 652 C C . ILE A 1 83 ? 1.190 -8.368 -4.723 1.00 95.00 83 ILE A C 1
ATOM 654 O O . ILE A 1 83 ? 2.243 -8.634 -5.303 1.00 95.00 83 ILE A O 1
ATOM 658 N N . LYS A 1 84 ? 0.227 -7.633 -5.293 1.00 95.94 84 LYS A N 1
ATOM 659 C CA . LYS A 1 84 ? 0.314 -7.104 -6.663 1.00 95.94 84 LYS A CA 1
ATOM 660 C C . LYS A 1 84 ? 1.298 -5.944 -6.806 1.00 95.94 84 LYS A C 1
ATOM 662 O O . LYS A 1 84 ? 1.937 -5.831 -7.846 1.00 95.94 84 LYS A O 1
ATOM 667 N N . PHE A 1 85 ? 1.419 -5.082 -5.799 1.00 97.62 85 PHE A N 1
ATOM 668 C CA . PHE A 1 85 ? 2.267 -3.889 -5.863 1.00 97.62 85 PHE A CA 1
ATOM 669 C C . PHE A 1 85 ? 3.742 -4.181 -5.557 1.00 97.62 85 PHE A C 1
ATOM 671 O O . PHE A 1 85 ? 4.641 -3.606 -6.172 1.00 97.62 85 PHE A O 1
ATOM 678 N N . ARG A 1 86 ? 4.005 -5.124 -4.648 1.00 95.62 86 ARG A N 1
ATOM 679 C CA . ARG A 1 86 ? 5.346 -5.473 -4.152 1.00 95.62 86 ARG A CA 1
ATOM 680 C C . ARG A 1 86 ? 6.404 -5.735 -5.247 1.00 95.62 86 ARG A C 1
ATOM 682 O O . ARG A 1 86 ? 7.528 -5.270 -5.061 1.00 95.62 86 ARG A O 1
ATOM 689 N N . PRO A 1 87 ? 6.109 -6.391 -6.392 1.00 96.69 87 PRO A N 1
ATOM 690 C CA . PRO A 1 87 ? 7.090 -6.612 -7.465 1.00 96.69 87 PRO A CA 1
ATOM 691 C C . PRO A 1 87 ? 7.607 -5.337 -8.148 1.00 96.69 87 PRO A C 1
ATOM 693 O O . PRO A 1 87 ? 8.648 -5.375 -8.804 1.00 96.69 87 PRO A O 1
ATOM 696 N N . TYR A 1 88 ? 6.897 -4.213 -8.018 1.00 96.06 88 TYR A N 1
ATOM 697 C CA . TYR A 1 88 ? 7.274 -2.946 -8.648 1.00 96.06 88 TYR A CA 1
ATOM 698 C C . TYR A 1 88 ? 8.265 -2.123 -7.813 1.00 96.06 88 TYR A C 1
ATOM 700 O O . TYR A 1 88 ? 8.842 -1.154 -8.315 1.00 96.06 88 TYR A O 1
ATOM 708 N N . LEU A 1 89 ? 8.497 -2.516 -6.559 1.00 95.06 89 LEU A N 1
ATOM 709 C CA . LEU A 1 89 ? 9.422 -1.848 -5.650 1.00 95.06 89 LEU A CA 1
ATOM 710 C C . LEU A 1 89 ? 10.872 -2.243 -5.931 1.00 95.06 89 LEU A C 1
ATOM 712 O O . LEU A 1 89 ? 11.180 -3.377 -6.303 1.00 95.06 89 LEU A O 1
ATOM 716 N N . ASN A 1 90 ? 11.796 -1.303 -5.730 1.00 93.62 90 ASN A N 1
ATOM 717 C CA . ASN A 1 90 ? 13.213 -1.654 -5.697 1.00 93.62 90 ASN A CA 1
ATOM 718 C C . ASN A 1 90 ? 13.565 -2.375 -4.379 1.00 93.62 90 ASN A C 1
ATOM 720 O O . ASN A 1 90 ? 12.783 -2.398 -3.433 1.00 93.62 90 ASN A O 1
ATOM 724 N N . ARG A 1 91 ? 14.768 -2.956 -4.290 1.00 92.88 91 ARG A N 1
ATOM 725 C CA . ARG A 1 91 ? 15.183 -3.756 -3.123 1.00 92.88 91 ARG A CA 1
ATOM 726 C C . ARG A 1 91 ? 15.123 -2.991 -1.792 1.00 92.88 91 ARG A C 1
ATOM 728 O O . ARG A 1 91 ? 14.792 -3.590 -0.776 1.00 92.88 91 ARG A O 1
ATOM 735 N N . GLN A 1 92 ? 15.474 -1.705 -1.780 1.00 93.19 92 GLN A N 1
ATOM 736 C CA . GLN A 1 92 ? 15.452 -0.896 -0.556 1.00 93.19 92 GLN A CA 1
ATOM 737 C C . GLN A 1 92 ? 14.014 -0.556 -0.151 1.00 93.19 92 GLN A C 1
ATOM 739 O O . GLN A 1 92 ? 13.639 -0.725 1.008 1.00 93.19 92 GLN A O 1
ATOM 744 N N . GLU A 1 93 ? 13.197 -0.146 -1.121 1.00 95.62 93 GLU A N 1
ATOM 745 C CA . GLU A 1 93 ? 11.778 0.155 -0.924 1.00 95.62 93 GLU A CA 1
ATOM 746 C C . GLU A 1 93 ? 11.004 -1.068 -0.452 1.00 95.62 93 GLU A C 1
ATOM 748 O O . GLU A 1 93 ? 10.206 -0.956 0.466 1.00 95.62 93 GLU A O 1
ATOM 753 N N . PHE A 1 94 ? 11.288 -2.239 -1.022 1.00 94.00 94 PHE A N 1
ATOM 754 C CA . PHE A 1 94 ? 10.680 -3.512 -0.651 1.00 94.00 94 PHE A CA 1
ATOM 755 C C . PHE A 1 94 ? 10.830 -3.809 0.845 1.00 94.00 94 PHE A C 1
ATOM 757 O O . PHE A 1 94 ? 9.852 -4.132 1.509 1.00 94.00 94 PHE A O 1
ATOM 764 N N . ILE A 1 95 ? 12.034 -3.640 1.401 1.00 95.31 95 ILE A N 1
ATOM 765 C CA . ILE A 1 95 ? 12.281 -3.873 2.833 1.00 95.31 95 ILE A CA 1
ATOM 766 C C . ILE A 1 95 ? 11.496 -2.863 3.678 1.00 95.31 95 ILE A C 1
ATOM 768 O O . ILE A 1 95 ? 10.900 -3.221 4.694 1.00 95.31 95 ILE A O 1
ATOM 772 N N . GLY A 1 96 ? 11.491 -1.589 3.280 1.00 95.88 96 GLY A N 1
ATOM 773 C CA . GLY A 1 96 ? 10.716 -0.556 3.968 1.00 95.88 96 GLY A CA 1
ATOM 774 C C . GLY A 1 96 ? 9.210 -0.825 3.926 1.00 95.88 96 GLY A C 1
ATOM 775 O O . GLY A 1 96 ? 8.523 -0.626 4.929 1.00 95.88 96 GLY A O 1
ATOM 776 N N . PHE A 1 97 ? 8.728 -1.305 2.785 1.00 96.62 97 PHE A N 1
ATOM 777 C CA . PHE A 1 97 ? 7.333 -1.608 2.517 1.00 96.62 97 PHE A CA 1
ATOM 778 C C . PHE A 1 97 ? 6.851 -2.818 3.314 1.00 96.62 97 PHE A C 1
ATOM 780 O O . PHE A 1 97 ? 5.838 -2.710 3.996 1.00 96.62 97 PHE A O 1
ATOM 787 N N . ASP A 1 98 ? 7.607 -3.919 3.326 1.00 93.81 98 ASP A N 1
ATOM 788 C CA . ASP A 1 98 ? 7.290 -5.100 4.139 1.00 93.81 98 ASP A CA 1
ATOM 789 C C . ASP A 1 98 ? 7.208 -4.742 5.628 1.00 93.81 98 ASP A C 1
ATOM 791 O O . ASP A 1 98 ? 6.259 -5.107 6.314 1.00 93.81 98 ASP A O 1
ATOM 795 N N . ASN A 1 99 ? 8.156 -3.940 6.122 1.00 94.00 99 ASN A N 1
ATOM 796 C CA . ASN A 1 99 ? 8.117 -3.462 7.503 1.00 94.00 99 ASN A CA 1
ATOM 797 C C . ASN A 1 99 ? 6.892 -2.577 7.788 1.00 94.00 99 ASN A C 1
ATOM 799 O O . ASN A 1 99 ? 6.346 -2.627 8.888 1.00 94.00 99 ASN A O 1
ATOM 803 N N . ALA A 1 100 ? 6.476 -1.740 6.832 1.00 94.81 100 ALA A N 1
ATOM 804 C CA . ALA A 1 100 ? 5.275 -0.919 6.969 1.00 94.81 100 ALA A CA 1
ATOM 805 C C . ALA A 1 100 ? 3.995 -1.770 6.933 1.00 94.81 100 ALA A C 1
ATOM 807 O O . ALA A 1 100 ? 3.062 -1.485 7.682 1.00 94.81 100 ALA A O 1
ATOM 808 N N . TRP A 1 101 ? 3.962 -2.822 6.112 1.00 94.00 101 TRP A N 1
ATOM 809 C CA . TRP A 1 101 ? 2.855 -3.773 6.037 1.00 94.00 101 TRP A CA 1
ATOM 810 C C . TRP A 1 101 ? 2.709 -4.587 7.326 1.00 94.00 101 TRP A C 1
ATOM 812 O O . TRP A 1 101 ? 1.610 -4.679 7.876 1.00 94.00 101 TRP A O 1
ATOM 822 N N . ASP A 1 102 ? 3.820 -5.092 7.859 1.00 90.69 102 ASP A N 1
ATOM 823 C CA . ASP A 1 102 ? 3.862 -5.791 9.145 1.00 90.69 102 ASP A CA 1
ATOM 824 C C . ASP A 1 102 ? 3.376 -4.899 10.295 1.00 90.69 102 ASP A C 1
ATOM 826 O O . ASP A 1 102 ? 2.610 -5.336 11.155 1.00 90.69 102 ASP A O 1
ATOM 830 N N . ASP A 1 103 ? 3.821 -3.638 10.321 1.00 89.75 103 ASP A N 1
ATOM 831 C CA . ASP A 1 103 ? 3.410 -2.657 11.328 1.00 89.75 103 ASP A CA 1
ATOM 832 C C . ASP A 1 103 ? 1.913 -2.324 11.204 1.00 89.75 103 ASP A C 1
ATOM 834 O O . ASP A 1 103 ? 1.222 -2.160 12.210 1.00 89.75 103 ASP A O 1
ATOM 838 N N . TYR A 1 104 ? 1.389 -2.270 9.978 1.00 89.56 104 TYR A N 1
ATOM 839 C CA . TYR A 1 104 ? -0.025 -2.042 9.687 1.00 89.56 104 TYR A CA 1
ATOM 840 C C . TYR A 1 104 ? -0.930 -3.213 10.127 1.00 89.56 104 TYR A C 1
ATOM 842 O O . TYR A 1 104 ? -1.976 -2.975 10.731 1.00 89.56 104 TYR A O 1
ATOM 850 N N . CYS A 1 105 ? -0.535 -4.465 9.868 1.00 84.62 105 CYS A N 1
ATOM 851 C CA . CYS A 1 105 ? -1.345 -5.652 10.187 1.00 84.62 105 CYS A CA 1
ATOM 852 C C . CYS A 1 105 ? -1.173 -6.162 11.624 1.00 84.62 105 CYS A C 1
ATOM 854 O O . CYS A 1 105 ? -2.036 -6.887 12.119 1.00 84.62 105 CYS A O 1
ATOM 856 N N . GLY A 1 106 ? -0.056 -5.829 12.276 1.00 77.81 106 GLY A N 1
ATOM 857 C CA . GLY A 1 106 ? 0.360 -6.419 13.546 1.00 77.81 106 GLY A CA 1
ATOM 858 C C . GLY A 1 106 ? 1.009 -7.800 13.364 1.00 77.81 106 GLY A C 1
ATOM 859 O O . GLY A 1 106 ? 0.571 -8.626 12.568 1.00 77.81 106 GLY A O 1
ATOM 860 N N . LYS A 1 107 ? 2.066 -8.092 14.134 1.00 65.44 107 LYS A N 1
ATOM 861 C CA . LYS A 1 107 ? 2.925 -9.287 13.955 1.00 65.44 107 LYS A CA 1
ATOM 862 C C . LYS A 1 107 ? 2.401 -10.591 14.579 1.00 65.44 107 LYS A C 1
ATOM 864 O O . LYS A 1 107 ? 3.179 -11.521 14.802 1.00 65.44 107 LYS A O 1
ATOM 869 N N . LYS A 1 108 ? 1.113 -10.711 14.910 1.00 57.69 108 LYS A N 1
ATOM 870 C CA . LYS A 1 108 ? 0.647 -11.856 15.710 1.00 57.69 108 LYS A CA 1
ATOM 871 C C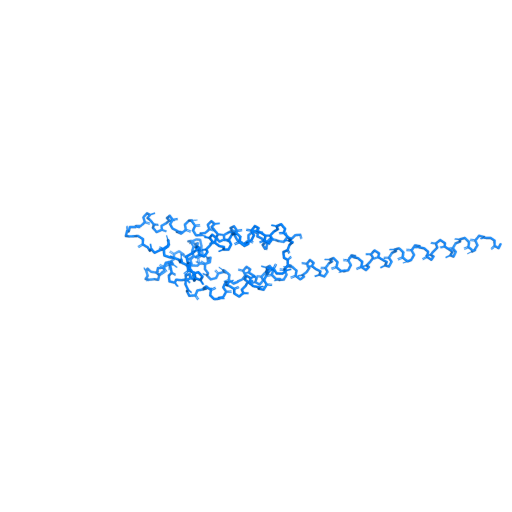 . LYS A 1 108 ? 0.189 -13.035 14.839 1.00 57.69 108 LYS A C 1
ATOM 873 O O . LYS A 1 108 ? -0.966 -13.134 14.451 1.00 57.69 108 LYS A O 1
ATOM 878 N N . SER A 1 109 ? 1.086 -14.006 14.657 1.00 50.69 109 SER A N 1
ATOM 879 C CA . SER A 1 109 ? 0.759 -15.397 14.274 1.00 50.69 109 SER A CA 1
ATOM 880 C C . SER A 1 109 ? 0.258 -15.630 12.838 1.00 50.69 109 SER A C 1
ATOM 882 O O . SER A 1 109 ? -0.536 -16.540 12.609 1.00 50.69 109 SER A O 1
ATOM 884 N N . GLY A 1 110 ? 0.703 -14.831 11.862 1.00 56.94 110 GLY A N 1
ATOM 885 C CA . GLY A 1 110 ? 0.371 -15.049 10.444 1.00 56.94 110 GLY A CA 1
ATOM 886 C C . GLY A 1 110 ? -1.087 -14.753 10.072 1.00 56.94 110 GLY A C 1
ATOM 887 O O . GLY A 1 110 ? -1.521 -15.101 8.980 1.00 56.94 110 GLY A O 1
ATOM 888 N N . LYS A 1 111 ? -1.841 -14.113 10.971 1.00 59.34 111 LYS A N 1
ATOM 889 C CA . LYS A 1 111 ? -3.160 -13.537 10.703 1.00 59.34 111 LYS A CA 1
ATOM 890 C C . LYS A 1 111 ? -3.118 -12.051 11.058 1.00 59.34 111 LYS A C 1
ATOM 892 O O . LYS A 1 111 ? -2.430 -11.703 12.020 1.00 59.34 111 LYS A O 1
ATOM 897 N N . PRO A 1 112 ? -3.840 -11.184 10.331 1.00 63.53 112 PRO A N 1
ATOM 898 C CA . PRO A 1 112 ? -3.949 -9.781 10.706 1.00 63.53 112 PRO A CA 1
ATOM 899 C C . PRO A 1 112 ? -4.464 -9.670 12.137 1.00 63.53 112 PRO A C 1
ATOM 901 O O . PRO A 1 112 ? -5.523 -10.195 12.484 1.00 63.53 112 PRO A O 1
ATOM 904 N N . TYR A 1 113 ? -3.698 -8.996 12.982 1.00 65.75 113 TYR A N 1
ATOM 905 C CA . TYR A 1 113 ? -4.026 -8.803 14.381 1.00 65.75 113 TYR A CA 1
ATOM 906 C C . TYR A 1 113 ? -4.384 -7.340 14.612 1.00 65.75 113 TYR A C 1
ATOM 908 O O . TYR A 1 113 ? -3.641 -6.574 15.217 1.00 65.75 113 TYR A O 1
ATOM 916 N N . PHE A 1 114 ? -5.586 -6.959 14.176 1.00 71.69 114 PHE A N 1
ATOM 917 C CA . PHE A 1 114 ? -6.141 -5.626 14.423 1.00 71.69 114 PHE A CA 1
ATOM 918 C C . PHE A 1 114 ? -6.641 -5.431 15.864 1.00 71.69 114 PHE A C 1
ATOM 920 O O . PHE A 1 114 ? -7.308 -4.444 16.161 1.00 71.69 114 PHE A O 1
ATOM 927 N N . VAL A 1 115 ? -6.352 -6.363 16.775 1.00 62.03 115 VAL A N 1
ATOM 928 C CA . VAL A 1 115 ? -6.801 -6.307 18.176 1.00 62.03 115 VAL A CA 1
ATOM 929 C C . VAL A 1 115 ? -6.130 -5.163 18.938 1.00 62.03 115 VAL A C 1
ATOM 931 O O . VAL A 1 115 ? -6.704 -4.654 19.891 1.00 62.03 115 VAL A O 1
ATOM 934 N N . GLU A 1 116 ? -4.971 -4.678 18.485 1.00 65.75 116 GLU A N 1
ATOM 935 C CA . GLU A 1 116 ? -4.389 -3.420 18.987 1.00 65.75 116 GLU A CA 1
ATOM 936 C C . GLU A 1 116 ? -5.302 -2.203 18.728 1.00 65.75 116 GLU A C 1
ATOM 938 O O . GLU A 1 116 ? -5.164 -1.170 19.379 1.00 65.75 116 GLU A O 1
ATOM 943 N N . TYR A 1 117 ? -6.266 -2.346 17.813 1.00 65.31 117 TYR A N 1
ATOM 944 C CA . TYR A 1 117 ? -7.315 -1.375 17.503 1.00 65.31 117 TYR A CA 1
ATOM 945 C C . TYR A 1 117 ? -8.691 -1.787 18.039 1.00 65.31 117 TYR A C 1
ATOM 947 O O . TYR A 1 117 ? -9.686 -1.140 17.701 1.00 65.31 117 TYR A O 1
ATOM 955 N N . ALA A 1 118 ? -8.781 -2.864 18.829 1.00 64.69 118 ALA A N 1
ATOM 956 C CA . ALA A 1 118 ? -10.017 -3.214 19.514 1.00 64.69 118 ALA A CA 1
ATOM 957 C C . ALA A 1 118 ? -10.387 -2.045 20.428 1.00 64.69 118 ALA A C 1
ATOM 959 O O . ALA A 1 118 ? -9.578 -1.631 21.257 1.00 64.69 118 ALA A O 1
ATOM 960 N N . GLU A 1 119 ? -11.569 -1.470 20.199 1.00 62.78 119 GLU A N 1
ATOM 961 C CA . GLU A 1 119 ? -11.968 -0.198 20.792 1.00 62.78 119 GLU A CA 1
ATOM 962 C C . GLU A 1 119 ? -11.908 -0.279 22.317 1.00 62.78 119 GLU A C 1
ATOM 964 O O . GLU A 1 119 ? -12.715 -0.985 22.927 1.00 62.78 119 GLU A O 1
ATOM 969 N N . PRO A 1 120 ? -10.980 0.440 22.963 1.00 57.94 120 PRO A N 1
ATOM 970 C CA . PRO A 1 120 ? -11.025 0.558 24.403 1.00 57.94 120 PRO A CA 1
ATOM 971 C C . PRO A 1 120 ? -12.260 1.383 24.774 1.00 57.94 120 PRO A C 1
ATOM 973 O O . PRO A 1 120 ? -12.586 2.347 24.076 1.00 57.94 120 PRO A O 1
ATOM 976 N N . GLU A 1 121 ? -12.918 1.068 25.888 1.00 55.62 121 GLU A N 1
ATOM 977 C CA . GLU A 1 121 ? -14.015 1.902 26.388 1.00 55.62 121 GLU A CA 1
ATOM 978 C C . GLU A 1 121 ? -13.530 3.360 26.579 1.00 55.62 121 GLU A C 1
ATOM 980 O O . GLU A 1 121 ? -12.546 3.616 27.284 1.00 55.62 121 GLU A O 1
ATOM 985 N N . GLY A 1 122 ? -14.189 4.310 25.894 1.00 56.81 122 GLY A N 1
ATOM 986 C CA . GLY A 1 122 ? -13.933 5.758 25.978 1.00 56.81 122 GLY A CA 1
ATOM 987 C C . GLY A 1 122 ? -13.567 6.459 24.653 1.00 56.81 122 GLY A C 1
ATOM 988 O O . GLY A 1 122 ? -12.728 5.996 23.881 1.00 56.81 122 GLY A O 1
ATOM 989 N N . PHE A 1 123 ? -14.157 7.639 24.414 1.00 58.69 123 PHE A N 1
ATOM 990 C CA . PHE A 1 123 ? -13.966 8.469 23.206 1.00 58.69 123 PHE A CA 1
ATOM 991 C C . PHE A 1 123 ? -12.495 8.822 22.912 1.00 58.69 123 PHE A C 1
ATOM 993 O O . PHE A 1 123 ? -12.036 8.699 21.779 1.00 58.69 123 PHE A O 1
ATOM 1000 N N . THR A 1 124 ? -11.724 9.198 23.937 1.00 65.62 124 THR A N 1
ATOM 1001 C CA . THR A 1 124 ? -10.314 9.609 23.794 1.00 65.62 124 THR A CA 1
ATOM 1002 C C . THR A 1 124 ? -9.414 8.494 23.264 1.00 65.62 124 THR A C 1
ATOM 1004 O O . THR A 1 124 ? -8.450 8.756 22.542 1.00 65.62 124 THR A O 1
ATOM 1007 N N . LYS A 1 125 ? -9.736 7.237 23.581 1.00 68.19 125 LYS A N 1
ATOM 1008 C CA . LYS A 1 125 ? -8.975 6.074 23.120 1.00 68.19 125 LYS A CA 1
ATOM 1009 C C . LYS A 1 125 ? -9.314 5.702 21.671 1.00 68.19 125 LYS A C 1
ATOM 1011 O O . LYS A 1 125 ? -8.412 5.286 20.943 1.00 68.19 125 LYS A O 1
ATOM 1016 N N . LYS A 1 126 ? -10.556 5.935 21.218 1.00 69.56 126 LYS A N 1
ATOM 1017 C CA . LYS A 1 126 ? -10.958 5.748 19.808 1.00 69.56 126 LYS A CA 1
ATOM 1018 C C . LYS A 1 126 ? -10.219 6.705 18.870 1.00 69.56 126 LYS A C 1
ATOM 1020 O O . LYS A 1 126 ? -9.635 6.260 17.882 1.00 69.56 126 LYS A O 1
ATOM 1025 N N . ASP A 1 127 ? -10.151 7.989 19.221 1.00 76.69 127 ASP A N 1
ATOM 1026 C CA . ASP A 1 127 ? -9.422 8.986 18.422 1.00 76.69 127 ASP A CA 1
ATOM 1027 C C . ASP A 1 127 ? -7.920 8.683 18.344 1.00 76.69 127 ASP A C 1
ATOM 1029 O O . ASP A 1 127 ? -7.279 8.898 17.312 1.00 76.69 127 ASP A O 1
ATOM 1033 N N . HIS A 1 128 ? -7.341 8.158 19.426 1.00 81.56 128 HIS A N 1
ATOM 1034 C CA . HIS A 1 128 ? -5.940 7.753 19.441 1.00 81.56 128 HIS A CA 1
ATOM 1035 C C . HIS A 1 128 ? -5.674 6.554 18.518 1.00 81.56 128 HIS A C 1
ATOM 1037 O O . HIS A 1 128 ? -4.758 6.612 17.694 1.00 81.56 128 HIS A O 1
ATOM 1043 N N . ALA A 1 129 ? -6.502 5.505 18.595 1.00 80.69 129 ALA A N 1
ATOM 1044 C CA . ALA A 1 129 ? -6.394 4.328 17.732 1.00 80.69 129 ALA A CA 1
ATOM 1045 C C . ALA A 1 129 ? -6.541 4.697 16.246 1.00 80.69 129 ALA A C 1
ATOM 1047 O O . ALA A 1 129 ? -5.738 4.272 15.414 1.00 80.69 129 ALA A O 1
ATOM 1048 N N . GLN A 1 130 ? -7.502 5.566 15.924 1.00 83.94 130 GLN A N 1
ATOM 1049 C CA . GLN A 1 130 ? -7.694 6.097 14.577 1.00 83.94 130 GLN A CA 1
ATOM 1050 C C . GLN A 1 130 ? -6.459 6.847 14.066 1.00 83.94 130 GLN A C 1
ATOM 1052 O O . GLN A 1 130 ? -6.011 6.599 12.947 1.00 83.94 130 GLN A O 1
ATOM 1057 N N . LYS A 1 131 ? -5.874 7.739 14.878 1.00 86.81 131 LYS A N 1
ATOM 1058 C CA . LYS A 1 131 ? -4.656 8.483 14.511 1.00 86.81 131 LYS A CA 1
ATOM 1059 C C . LYS A 1 131 ? -3.466 7.557 14.269 1.00 86.81 131 LYS A C 1
ATOM 1061 O O . LYS A 1 131 ? -2.741 7.749 13.293 1.00 86.81 131 LYS A O 1
ATOM 1066 N N . ILE A 1 132 ? -3.266 6.556 15.128 1.00 87.06 132 ILE A N 1
ATOM 1067 C CA . ILE A 1 132 ? -2.202 5.556 14.950 1.00 87.06 132 ILE A CA 1
ATOM 1068 C C . ILE A 1 132 ? -2.406 4.805 13.641 1.00 87.06 132 ILE A C 1
ATOM 1070 O O . ILE A 1 132 ? -1.464 4.660 12.862 1.00 87.06 132 ILE A O 1
ATOM 1074 N N . TYR A 1 133 ? -3.628 4.344 13.388 1.00 86.12 133 TYR A N 1
ATOM 1075 C CA . TYR A 1 133 ? -3.921 3.607 12.176 1.00 86.12 133 TYR A CA 1
ATOM 1076 C C . TYR A 1 133 ? -3.695 4.474 10.932 1.00 86.12 133 TYR A C 1
ATOM 1078 O O . TYR A 1 133 ? -2.987 4.053 10.022 1.00 86.12 133 TYR A O 1
ATOM 1086 N N . LEU A 1 134 ? -4.232 5.700 10.896 1.00 90.31 134 LEU A N 1
ATOM 1087 C CA . LEU A 1 134 ? -4.041 6.611 9.763 1.00 90.31 134 LEU A CA 1
ATOM 1088 C C . LEU A 1 134 ? -2.555 6.863 9.506 1.00 90.31 134 LEU A C 1
ATOM 1090 O O . LEU A 1 134 ? -2.124 6.863 8.359 1.00 90.31 134 LEU A O 1
ATOM 1094 N N . LYS A 1 135 ? -1.750 7.013 10.564 1.00 92.50 135 LYS A N 1
ATOM 1095 C CA . LYS A 1 135 ? -0.295 7.146 10.444 1.00 92.50 135 LYS A CA 1
ATOM 1096 C C . LYS A 1 135 ? 0.342 5.918 9.783 1.00 92.50 135 LYS A C 1
ATOM 1098 O O . LYS A 1 135 ? 1.150 6.084 8.872 1.00 92.50 135 LYS A O 1
ATOM 1103 N N . LYS A 1 136 ? -0.007 4.706 10.226 1.00 92.44 136 LYS A N 1
ATOM 1104 C CA . LYS A 1 136 ? 0.525 3.451 9.665 1.00 92.44 136 LYS A CA 1
ATOM 1105 C C . LYS A 1 136 ? 0.083 3.245 8.215 1.00 92.44 136 LYS A C 1
ATOM 1107 O O . LYS A 1 136 ? 0.911 2.939 7.364 1.00 92.44 136 LYS A O 1
ATOM 1112 N N . LEU A 1 137 ? -1.191 3.494 7.921 1.00 92.56 137 LEU A N 1
ATOM 1113 C CA . LEU A 1 137 ? -1.731 3.405 6.570 1.00 92.56 137 LEU A CA 1
ATOM 1114 C C . LEU A 1 137 ? -1.077 4.422 5.625 1.00 92.56 137 LEU A C 1
ATOM 1116 O O . LEU A 1 137 ? -0.637 4.056 4.540 1.00 92.56 137 LEU A O 1
ATOM 1120 N N . ASN A 1 138 ? -0.945 5.682 6.045 1.00 93.81 138 ASN A N 1
ATOM 1121 C CA . ASN A 1 138 ? -0.281 6.705 5.237 1.00 93.81 138 ASN A CA 1
ATOM 1122 C C . ASN A 1 138 ? 1.176 6.335 4.956 1.00 93.81 138 ASN A C 1
ATOM 1124 O O . ASN A 1 138 ? 1.607 6.439 3.814 1.00 93.81 138 ASN A O 1
ATOM 1128 N N . ARG A 1 139 ? 1.908 5.824 5.956 1.00 95.50 139 ARG A N 1
ATOM 1129 C CA . ARG A 1 139 ? 3.276 5.313 5.774 1.00 95.50 139 ARG A CA 1
ATOM 1130 C C . ARG A 1 139 ? 3.350 4.192 4.733 1.00 95.50 139 ARG A C 1
ATOM 1132 O O . ARG A 1 139 ? 4.332 4.105 4.010 1.00 95.50 139 ARG A O 1
ATOM 1139 N N . LEU A 1 140 ? 2.349 3.319 4.665 1.00 94.88 140 LEU A N 1
ATOM 1140 C CA . LEU A 1 140 ? 2.295 2.271 3.648 1.00 94.88 140 LEU A CA 1
ATOM 1141 C C . LEU A 1 140 ? 2.010 2.860 2.252 1.00 94.88 140 LEU A C 1
ATOM 1143 O O . LEU A 1 140 ? 2.610 2.453 1.260 1.00 94.88 140 LEU A O 1
ATOM 1147 N N . ILE A 1 141 ? 1.127 3.856 2.182 1.00 95.19 141 ILE A N 1
ATOM 1148 C CA . ILE A 1 141 ? 0.727 4.521 0.937 1.00 95.19 141 ILE A CA 1
ATOM 1149 C C . ILE A 1 141 ? 1.852 5.369 0.326 1.00 95.19 141 ILE A C 1
ATOM 1151 O O . ILE A 1 141 ? 1.900 5.483 -0.899 1.00 95.19 141 ILE A O 1
ATOM 1155 N N . THR A 1 142 ? 2.791 5.906 1.115 1.00 96.62 142 THR A N 1
ATOM 1156 C CA . THR A 1 142 ? 3.904 6.716 0.575 1.00 96.62 142 THR A CA 1
ATOM 1157 C C . THR A 1 142 ? 4.794 5.942 -0.400 1.00 96.62 142 THR A C 1
ATOM 1159 O O . THR A 1 142 ? 5.421 6.535 -1.270 1.00 96.62 142 THR A O 1
ATOM 1162 N N . PHE A 1 143 ? 4.830 4.607 -0.320 1.00 96.75 143 PHE A N 1
ATOM 1163 C CA . PHE A 1 143 ? 5.561 3.780 -1.290 1.00 96.75 143 PHE A CA 1
ATOM 1164 C C . PHE A 1 143 ? 4.942 3.806 -2.697 1.00 96.75 143 PHE A C 1
ATOM 1166 O O . PHE A 1 143 ? 5.613 3.444 -3.660 1.00 96.75 143 PHE A O 1
ATOM 1173 N N . ALA A 1 144 ? 3.687 4.246 -2.820 1.0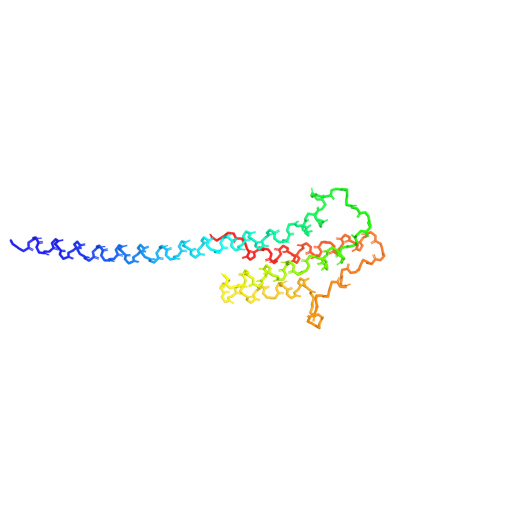0 96.62 144 ALA A N 1
ATOM 1174 C CA . ALA A 1 144 ? 2.925 4.377 -4.059 1.00 96.62 144 ALA A CA 1
ATOM 1175 C C . ALA A 1 144 ? 2.794 5.846 -4.521 1.00 96.62 144 ALA A C 1
ATOM 1177 O O . ALA A 1 144 ? 1.861 6.213 -5.254 1.00 96.62 144 ALA A O 1
ATOM 1178 N N . GLU A 1 145 ? 3.694 6.719 -4.069 1.00 94.00 145 GLU A N 1
ATOM 1179 C CA . GLU A 1 145 ? 3.819 8.069 -4.614 1.00 94.00 145 GLU A CA 1
ATOM 1180 C C . GLU A 1 145 ? 4.412 8.026 -6.033 1.00 94.00 145 GLU A C 1
ATOM 1182 O O . GLU A 1 145 ? 5.276 7.187 -6.308 1.00 94.00 145 GLU A O 1
ATOM 1187 N N . PRO A 1 146 ? 3.932 8.880 -6.959 1.00 87.81 146 PRO A N 1
ATOM 1188 C CA . PRO A 1 146 ? 4.512 8.983 -8.295 1.00 87.81 146 PRO A CA 1
ATOM 1189 C C . PRO A 1 146 ? 6.013 9.278 -8.221 1.00 87.81 146 PRO A C 1
ATOM 1191 O O . PRO A 1 146 ? 6.438 10.107 -7.416 1.00 87.81 146 PRO A O 1
ATOM 1194 N N . LYS A 1 147 ? 6.791 8.612 -9.075 1.00 77.94 147 LYS A N 1
ATOM 1195 C CA . LYS A 1 147 ? 8.237 8.833 -9.222 1.00 77.94 147 LYS A CA 1
ATOM 1196 C C . LYS A 1 147 ? 8.564 9.668 -10.451 1.00 77.94 147 LYS A C 1
ATOM 1198 O O . LYS A 1 147 ? 7.762 9.636 -11.414 1.00 77.94 147 LYS A O 1
#

Secondary structure (DSSP, 8-state):
-HHHHHHHHHHHHHHHHHHHHHHHHHHHHHHHHHHHHHHHHHHHHHHHHHHHH-TTT-TT--TTS-HHHHHHHHHHHHHHHHHHHGGGS-HHHHHHHHHHHHHHH-SSTTS--GGGGS--SSHHHHHHHHHHHHHHHHHHHGGGS--

pLDDT: mean 81.39, std 13.4, range [50.69, 97.62]

Foldseek 3Di:
DVVVVVVVVVVVVVVVVVVVVVVVVVVVVVLLVVLLVLLVQLVVLCVQLCCQLDCVNPVPRPPPQASLNSCLVSVVSNVVSCVSNLVSDDPVLNVQLVVLVCLLQPVPDPHRDCVVRVQDPDPVSNNVSSVSNVVSVVSNSVSSDRD

Organism: NCBI:txid2841696

Radius of gyration: 24.13 Å; chains: 1; bounding box: 59×3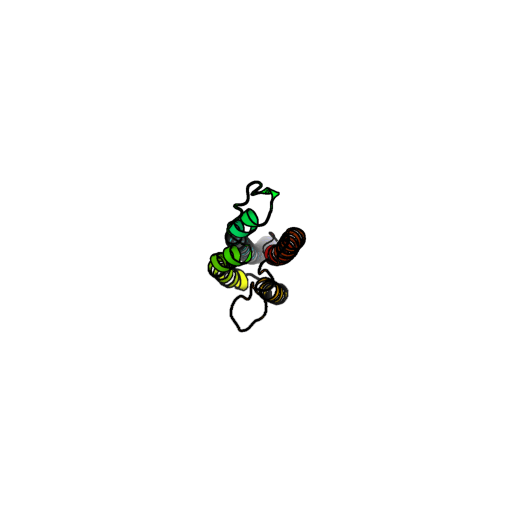0×79 Å